Protein AF-A0A7X7SLD5-F1 (afdb_monomer_lite)

Sequence (73 aa):
YARRAGIERPVSAHVFRHSFATHLVRAGADLRSVQEMLGHADVSTTQVYTHVTAEHLRETFLSSHPRAHRRAR

Foldseek 3Di:
DCVVVVNPDDDDPVNVLVVQLVVCVVVLHDNVVSCVVSDPPDPPVVVVVVVSCVVSVLVCCCVPPPCNPPDDD

Radius of gyration: 16.74 Å; chains: 1; bounding box: 35×22×52 Å

pLDDT: mean 70.27, std 11.24, range [44.88, 88.69]

Secondary structure (DSSP, 8-state):
-GGGGT--S---HHHHHHHHHHHHHHTT--HHHHHHHH-TT--TTHHHHHHHHHHHHHHHHHHH-TTTT----

Structure (mmCIF, N/CA/C/O backbone):
data_AF-A0A7X7SLD5-F1
#
_entry.id   AF-A0A7X7SLD5-F1
#
loop_
_atom_site.group_PDB
_atom_site.id
_atom_site.type_symbol
_atom_site.label_atom_id
_atom_site.label_alt_id
_atom_site.label_comp_id
_atom_site.label_asym_id
_atom_site.label_entity_id
_atom_site.label_seq_id
_atom_site.pdbx_PDB_ins_code
_atom_site.Cartn_x
_atom_site.Cartn_y
_atom_site.Cartn_z
_atom_site.occupancy
_atom_site.B_iso_or_equiv
_atom_site.auth_seq_id
_atom_site.auth_comp_id
_atom_site.auth_asym_id
_atom_site.auth_atom_id
_atom_site.pdbx_PDB_model_num
ATOM 1 N N . TYR A 1 1 ? 5.107 -9.752 -19.536 1.00 68.94 1 TYR A N 1
ATOM 2 C CA . TYR A 1 1 ? 3.808 -9.614 -18.849 1.00 68.94 1 TYR A CA 1
ATOM 3 C C . TYR A 1 1 ? 3.151 -8.262 -19.111 1.00 68.94 1 TYR A C 1
ATOM 5 O O . TYR A 1 1 ? 2.112 -8.276 -19.745 1.00 68.94 1 TYR A O 1
ATOM 13 N N . ALA A 1 2 ? 3.765 -7.118 -18.777 1.00 76.50 2 ALA A N 1
ATOM 14 C CA . ALA A 1 2 ? 3.181 -5.784 -19.025 1.00 76.50 2 ALA A CA 1
ATOM 15 C C . ALA A 1 2 ? 2.714 -5.531 -20.479 1.00 76.50 2 ALA A C 1
ATOM 17 O O . ALA A 1 2 ? 1.547 -5.230 -20.694 1.00 76.50 2 ALA A O 1
ATOM 18 N N . ARG A 1 3 ? 3.567 -5.792 -21.486 1.00 77.69 3 ARG A N 1
ATOM 19 C CA . ARG A 1 3 ? 3.179 -5.718 -22.915 1.00 77.69 3 ARG A CA 1
ATOM 20 C C . ARG A 1 3 ? 2.027 -6.655 -23.300 1.00 77.69 3 ARG A C 1
ATOM 22 O O . ARG A 1 3 ? 1.206 -6.300 -24.129 1.00 77.69 3 ARG A O 1
ATOM 29 N N . ARG A 1 4 ? 1.952 -7.846 -22.692 1.00 84.56 4 ARG A N 1
ATOM 30 C CA . ARG A 1 4 ? 0.843 -8.795 -22.918 1.00 84.56 4 ARG A CA 1
ATOM 31 C C . ARG A 1 4 ? -0.464 -8.316 -22.279 1.00 84.56 4 ARG A C 1
ATOM 33 O O . ARG A 1 4 ? -1.520 -8.723 -22.732 1.00 84.56 4 ARG A O 1
ATOM 40 N N . ALA A 1 5 ? -0.384 -7.475 -21.249 1.00 83.81 5 ALA A N 1
ATOM 41 C CA . ALA A 1 5 ? -1.526 -6.854 -20.583 1.00 83.81 5 ALA A CA 1
ATOM 42 C C . ALA A 1 5 ? -1.931 -5.504 -21.215 1.00 83.81 5 ALA A C 1
ATOM 44 O O . ALA A 1 5 ? -2.749 -4.797 -20.638 1.00 83.81 5 ALA A O 1
ATOM 45 N N . GLY A 1 6 ? -1.341 -5.115 -22.355 1.00 88.69 6 GLY A N 1
ATOM 46 C CA . GLY A 1 6 ? -1.629 -3.834 -23.015 1.00 88.69 6 GLY A CA 1
ATOM 47 C C . GLY A 1 6 ? -1.091 -2.604 -22.275 1.00 88.69 6 GLY A C 1
ATOM 48 O O . GLY A 1 6 ? -1.505 -1.486 -22.559 1.00 88.69 6 GLY A O 1
ATOM 49 N N . ILE A 1 7 ? -0.178 -2.781 -21.314 1.00 85.50 7 ILE A N 1
ATOM 50 C CA . ILE A 1 7 ? 0.421 -1.659 -20.587 1.00 85.50 7 ILE A CA 1
ATOM 51 C C . ILE A 1 7 ? 1.631 -1.164 -21.381 1.00 85.50 7 ILE A C 1
ATOM 53 O O . ILE A 1 7 ? 2.684 -1.804 -21.390 1.00 85.50 7 ILE A O 1
ATOM 57 N N . GLU A 1 8 ? 1.462 -0.022 -22.043 1.00 85.19 8 GLU A N 1
ATOM 58 C CA . GLU A 1 8 ? 2.501 0.626 -22.860 1.00 85.19 8 GLU A CA 1
ATOM 59 C C . GLU A 1 8 ? 3.479 1.464 -22.027 1.00 85.19 8 GLU A C 1
ATOM 61 O O . GLU A 1 8 ? 4.597 1.755 -22.448 1.00 85.19 8 GLU A O 1
ATOM 66 N N . ARG A 1 9 ? 3.073 1.831 -20.808 1.00 82.38 9 ARG A N 1
ATOM 67 C CA . ARG A 1 9 ? 3.895 2.613 -19.882 1.00 82.38 9 ARG A CA 1
ATOM 68 C C . ARG A 1 9 ? 5.040 1.751 -19.333 1.00 82.38 9 ARG A C 1
ATOM 70 O O . ARG A 1 9 ? 4.826 0.563 -19.085 1.00 82.38 9 ARG A O 1
ATOM 77 N N . PRO A 1 10 ? 6.226 2.325 -19.061 1.00 80.69 10 PRO A N 1
ATOM 78 C CA . PRO A 1 10 ? 7.296 1.607 -18.379 1.00 80.69 10 PRO A CA 1
ATOM 79 C C . PRO A 1 10 ? 6.809 1.121 -17.010 1.00 80.69 10 PRO A C 1
ATOM 81 O O . PRO A 1 10 ? 6.466 1.924 -16.144 1.00 80.69 10 PRO A O 1
ATOM 84 N N . VAL A 1 11 ? 6.766 -0.197 -16.816 1.00 81.56 11 VAL A N 1
ATOM 85 C CA . VAL A 1 11 ? 6.371 -0.809 -15.543 1.00 81.56 11 VAL A CA 1
ATOM 86 C C . VAL A 1 11 ? 7.602 -1.442 -14.917 1.00 81.56 11 VAL A C 1
ATOM 88 O O . VAL A 1 11 ? 8.218 -2.328 -15.508 1.00 81.56 11 VAL A O 1
ATOM 91 N N . SER A 1 12 ? 7.956 -0.993 -13.717 1.00 83.38 12 SER A N 1
ATOM 92 C CA . SER A 1 12 ? 8.973 -1.634 -12.886 1.00 83.38 12 SER A CA 1
ATOM 93 C C . SER A 1 12 ? 8.313 -2.448 -11.773 1.00 83.38 12 SER A C 1
ATOM 95 O O . SER A 1 12 ? 7.143 -2.236 -11.438 1.00 83.38 12 SER A O 1
ATOM 97 N N . ALA A 1 13 ? 9.072 -3.359 -11.158 1.00 80.25 13 ALA A N 1
ATOM 98 C CA . ALA A 1 13 ? 8.606 -4.111 -9.991 1.00 80.25 13 ALA A CA 1
ATOM 99 C C . ALA A 1 13 ? 8.144 -3.183 -8.849 1.00 80.25 13 ALA A C 1
ATOM 101 O O . ALA A 1 13 ? 7.165 -3.479 -8.167 1.00 80.25 13 ALA A O 1
ATOM 102 N N . HIS A 1 14 ? 8.802 -2.029 -8.687 1.00 76.75 14 HIS A N 1
ATOM 103 C CA . HIS A 1 14 ? 8.438 -1.026 -7.688 1.00 76.75 14 HIS A CA 1
ATOM 104 C C . HIS A 1 14 ? 7.090 -0.354 -8.000 1.00 76.75 14 HIS A C 1
ATOM 106 O O . HIS A 1 14 ? 6.235 -0.270 -7.122 1.00 76.75 14 HIS A O 1
ATOM 112 N N . VAL A 1 15 ? 6.857 0.053 -9.257 1.00 78.94 15 VAL A N 1
ATOM 113 C CA . VAL A 1 15 ? 5.580 0.661 -9.684 1.00 78.94 15 VAL A CA 1
ATOM 114 C C . VAL A 1 15 ? 4.423 -0.320 -9.499 1.00 78.94 15 VAL A C 1
ATOM 116 O O . VAL A 1 15 ? 3.377 0.054 -8.977 1.00 78.94 15 VAL A O 1
ATOM 119 N N . PHE A 1 16 ? 4.626 -1.591 -9.851 1.00 80.06 16 PHE A N 1
ATOM 120 C CA . PHE A 1 16 ? 3.612 -2.627 -9.664 1.00 80.06 16 PHE A CA 1
ATOM 121 C C . PHE A 1 16 ? 3.267 -2.846 -8.183 1.00 80.06 16 PHE A C 1
ATOM 123 O O . PHE A 1 16 ? 2.091 -2.837 -7.819 1.00 80.06 16 PHE A O 1
ATOM 130 N N . ARG A 1 17 ? 4.285 -2.971 -7.316 1.00 79.75 17 ARG A N 1
ATOM 131 C CA . ARG A 1 17 ? 4.103 -3.118 -5.863 1.00 79.75 17 ARG A CA 1
ATOM 132 C C . ARG A 1 17 ? 3.338 -1.937 -5.269 1.00 79.75 17 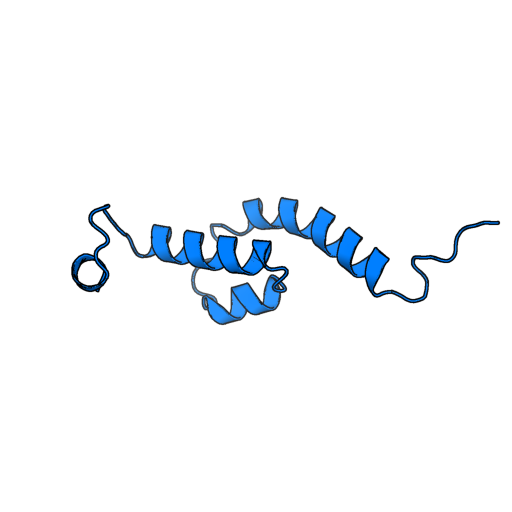ARG A C 1
ATOM 134 O O . ARG A 1 17 ? 2.417 -2.137 -4.482 1.00 79.75 17 ARG A O 1
ATOM 141 N N . HIS A 1 18 ? 3.693 -0.720 -5.672 1.00 75.31 18 HIS A N 1
ATOM 142 C CA . HIS A 1 18 ? 3.038 0.488 -5.190 1.00 75.31 18 HIS A CA 1
ATOM 143 C C . HIS A 1 18 ? 1.569 0.562 -5.630 1.00 75.31 18 HIS A C 1
ATOM 145 O O . HIS A 1 18 ? 0.695 0.832 -4.809 1.00 75.31 18 HIS A O 1
ATOM 151 N N . SER A 1 19 ? 1.273 0.275 -6.902 1.00 78.94 19 SER A N 1
ATOM 152 C CA . SER A 1 19 ? -0.107 0.242 -7.397 1.00 78.94 19 SER A CA 1
ATOM 153 C C . SER A 1 19 ? -0.945 -0.831 -6.698 1.00 78.94 19 SER A C 1
ATOM 155 O O . SER A 1 19 ? -2.085 -0.554 -6.336 1.00 78.94 19 SER A O 1
ATOM 157 N N . PHE A 1 20 ? -0.380 -2.014 -6.448 1.00 81.56 20 PHE A N 1
ATOM 158 C CA . PHE A 1 20 ? -1.049 -3.096 -5.725 1.00 81.56 20 PHE A CA 1
ATOM 159 C C . PHE A 1 20 ? -1.372 -2.715 -4.271 1.00 81.56 20 PHE A C 1
ATOM 161 O O . PHE A 1 20 ? -2.532 -2.790 -3.867 1.00 81.56 20 PHE A O 1
ATOM 168 N N . ALA A 1 21 ? -0.385 -2.230 -3.508 1.00 78.12 21 ALA A N 1
ATOM 169 C CA . ALA A 1 21 ? -0.596 -1.785 -2.127 1.00 78.12 21 ALA A CA 1
ATOM 170 C C . ALA A 1 21 ? -1.637 -0.667 -2.037 1.00 78.12 21 ALA A C 1
ATOM 172 O O . ALA A 1 21 ? -2.586 -0.759 -1.262 1.00 78.12 21 ALA A O 1
ATOM 173 N N . THR A 1 22 ? -1.485 0.381 -2.852 1.00 75.12 22 THR A N 1
ATOM 174 C CA . THR A 1 22 ? -2.402 1.525 -2.851 1.00 75.12 22 THR A CA 1
ATOM 175 C C . THR A 1 22 ? -3.828 1.097 -3.185 1.00 75.12 22 THR A C 1
ATOM 177 O O . THR A 1 22 ? -4.772 1.603 -2.582 1.00 75.12 22 THR A O 1
ATOM 180 N N . HIS A 1 23 ? -4.008 0.156 -4.115 1.00 79.75 23 HIS A N 1
ATOM 181 C CA . HIS A 1 23 ? -5.337 -0.327 -4.474 1.00 79.75 23 HIS A CA 1
ATOM 182 C C . HIS A 1 23 ? -5.994 -1.130 -3.343 1.00 79.75 23 HIS A C 1
ATOM 184 O O . HIS A 1 23 ? -7.188 -0.961 -3.102 1.00 79.75 23 HIS A O 1
ATOM 190 N N . LEU A 1 24 ? -5.235 -1.972 -2.639 1.00 79.12 24 LEU A N 1
ATOM 191 C CA . LEU A 1 24 ? -5.760 -2.763 -1.525 1.00 79.12 24 LEU A CA 1
ATOM 192 C C . LEU A 1 24 ? -6.111 -1.890 -0.320 1.00 79.12 24 LEU A C 1
ATOM 194 O O . LEU A 1 24 ? -7.212 -1.995 0.211 1.00 79.12 24 LEU A O 1
ATOM 198 N N . VAL A 1 25 ? -5.227 -0.968 0.060 1.00 75.12 25 VAL A N 1
ATOM 199 C CA . VAL A 1 25 ? -5.472 -0.054 1.186 1.00 75.12 25 VAL A CA 1
ATOM 200 C C . VAL A 1 25 ? -6.685 0.837 0.914 1.00 75.12 25 VAL A C 1
ATOM 202 O O . VAL A 1 25 ? -7.534 1.005 1.781 1.00 75.12 25 VAL A O 1
ATOM 205 N N . ARG A 1 26 ? -6.834 1.354 -0.315 1.00 71.88 26 ARG A N 1
ATOM 206 C CA . ARG A 1 26 ? -8.029 2.125 -0.711 1.00 71.88 26 ARG A CA 1
ATOM 207 C C . ARG A 1 26 ? -9.317 1.305 -0.698 1.00 71.88 26 ARG A C 1
ATOM 209 O O . ARG A 1 26 ? -10.384 1.881 -0.533 1.00 71.88 26 ARG A O 1
ATOM 216 N N . ALA A 1 27 ? -9.225 -0.008 -0.886 1.00 78.25 27 ALA A N 1
ATOM 217 C CA . ALA A 1 27 ? -10.361 -0.916 -0.783 1.00 78.25 27 ALA A CA 1
ATOM 218 C C . ALA A 1 27 ? -10.678 -1.320 0.673 1.00 78.25 27 ALA A C 1
ATOM 220 O O . ALA A 1 27 ? -11.567 -2.139 0.887 1.00 78.25 27 ALA A O 1
ATOM 221 N N . GLY A 1 28 ? -9.970 -0.761 1.663 1.00 74.25 28 GLY A N 1
ATOM 222 C CA . GLY A 1 28 ? -10.150 -1.076 3.082 1.00 74.25 28 GLY A CA 1
ATOM 223 C C . GLY A 1 28 ? -9.444 -2.357 3.525 1.00 74.25 28 GLY A C 1
ATOM 224 O O . GLY A 1 28 ? -9.796 -2.926 4.556 1.00 74.25 28 GLY A O 1
ATOM 225 N N . ALA A 1 29 ? -8.474 -2.849 2.747 1.00 77.38 29 ALA A N 1
ATOM 226 C CA . ALA A 1 29 ? -7.657 -3.971 3.181 1.00 77.38 29 ALA A CA 1
ATOM 227 C C . ALA A 1 29 ? -6.745 -3.546 4.336 1.00 77.38 29 ALA A C 1
ATOM 229 O O . ALA A 1 29 ? -6.064 -2.518 4.271 1.00 77.38 29 ALA A O 1
ATOM 230 N N . ASP A 1 30 ? -6.692 -4.389 5.363 1.00 75.31 30 ASP A N 1
ATOM 231 C CA . ASP A 1 30 ? -5.782 -4.211 6.481 1.00 75.31 30 ASP A CA 1
ATOM 232 C C . ASP A 1 30 ? -4.318 -4.227 6.008 1.00 75.31 30 ASP A C 1
ATOM 234 O O . ASP A 1 30 ? -3.885 -5.075 5.224 1.00 75.31 30 ASP A O 1
ATOM 238 N N . LEU A 1 31 ? -3.537 -3.276 6.508 1.00 68.81 31 LEU A N 1
ATOM 239 C CA . LEU A 1 31 ? -2.163 -3.059 6.072 1.00 68.81 31 LEU A CA 1
ATOM 240 C C . LEU A 1 31 ? -1.228 -4.199 6.454 1.00 68.81 31 LEU A C 1
ATOM 242 O O . LEU A 1 31 ? -0.280 -4.462 5.716 1.00 68.81 31 LEU A O 1
ATOM 246 N N . ARG A 1 32 ? -1.506 -4.906 7.553 1.00 70.06 32 ARG A N 1
ATOM 247 C CA . ARG A 1 32 ? -0.734 -6.094 7.916 1.00 70.06 32 ARG A CA 1
ATOM 248 C C . ARG A 1 32 ? -0.972 -7.217 6.910 1.00 70.06 32 ARG A C 1
ATOM 250 O O . ARG A 1 32 ? -0.013 -7.827 6.449 1.00 70.06 32 ARG A O 1
ATOM 257 N N . SER A 1 33 ? -2.215 -7.384 6.471 1.00 74.00 33 SER A N 1
ATOM 258 C CA . SER A 1 33 ? -2.577 -8.314 5.397 1.00 74.00 33 SER A CA 1
ATOM 259 C C . SER A 1 33 ? -1.913 -7.937 4.061 1.00 74.00 33 SER A C 1
ATOM 261 O O . SER A 1 33 ? -1.333 -8.788 3.389 1.00 74.00 33 SER A O 1
ATOM 263 N N . VAL A 1 34 ? -1.908 -6.649 3.691 1.00 75.06 34 VAL A N 1
ATOM 264 C CA . VAL A 1 34 ? -1.221 -6.155 2.476 1.00 75.06 34 VAL A CA 1
ATOM 265 C C . VAL A 1 34 ? 0.298 -6.364 2.558 1.00 75.06 34 VAL A C 1
ATOM 267 O O . VAL A 1 34 ? 0.933 -6.712 1.561 1.00 75.06 34 VAL A O 1
ATOM 270 N N . GLN A 1 35 ? 0.889 -6.178 3.739 1.00 72.25 35 GLN A N 1
ATOM 271 C CA . GLN A 1 35 ? 2.317 -6.368 3.987 1.00 72.25 35 GLN A CA 1
ATOM 272 C C . GLN A 1 35 ? 2.729 -7.842 3.879 1.00 72.25 35 GLN A C 1
ATOM 274 O O . GLN A 1 35 ? 3.754 -8.146 3.268 1.00 72.25 35 GLN A O 1
ATOM 279 N N . GLU A 1 36 ? 1.922 -8.758 4.416 1.00 72.06 36 GLU A N 1
ATOM 280 C CA . GLU A 1 36 ? 2.115 -10.204 4.258 1.00 72.06 36 GLU A CA 1
ATOM 281 C C . GLU A 1 36 ? 2.009 -10.619 2.781 1.00 72.06 36 GLU A C 1
ATOM 283 O O . GLU A 1 36 ? 2.868 -11.346 2.279 1.00 72.06 36 GLU A O 1
ATOM 288 N N . MET A 1 37 ? 1.029 -10.077 2.047 1.00 74.31 37 MET A N 1
ATOM 289 C CA . MET A 1 37 ? 0.836 -10.337 0.612 1.00 74.31 37 MET A CA 1
ATOM 290 C C . MET A 1 37 ? 1.983 -9.836 -0.275 1.00 74.31 37 MET A C 1
ATOM 292 O O . MET A 1 37 ? 2.252 -10.419 -1.325 1.00 74.31 37 MET A O 1
ATOM 296 N N . LEU A 1 38 ? 2.653 -8.749 0.114 1.00 74.38 38 LEU A N 1
ATOM 297 C CA . LEU A 1 38 ? 3.767 -8.177 -0.647 1.00 74.38 38 LEU A CA 1
ATOM 298 C C . LEU A 1 38 ? 5.132 -8.796 -0.326 1.00 74.38 38 LEU A C 1
ATOM 300 O O . LEU A 1 38 ? 6.098 -8.528 -1.049 1.00 74.38 38 LEU A O 1
ATOM 304 N N . GLY A 1 39 ? 5.192 -9.644 0.704 1.00 66.00 39 GLY A N 1
ATOM 305 C CA . GLY A 1 39 ? 6.406 -10.280 1.197 1.00 66.00 39 GLY A CA 1
ATOM 306 C C . GLY A 1 39 ? 7.304 -9.304 1.962 1.00 66.00 39 GLY A C 1
ATOM 307 O O . GLY A 1 39 ? 7.487 -8.156 1.564 1.00 66.00 39 GLY A O 1
ATOM 308 N N . HIS A 1 40 ? 7.920 -9.785 3.047 1.00 60.22 40 HIS A N 1
ATOM 309 C CA . HIS A 1 40 ? 8.779 -9.041 3.990 1.00 60.22 40 HIS A CA 1
ATOM 310 C C . HIS A 1 40 ? 9.996 -8.294 3.391 1.00 60.22 40 HIS A C 1
ATOM 312 O O . HIS A 1 40 ? 10.820 -7.779 4.141 1.00 60.22 40 HIS A O 1
ATOM 318 N N . ALA A 1 41 ? 10.167 -8.248 2.072 1.00 49.91 41 ALA A N 1
ATOM 319 C CA . A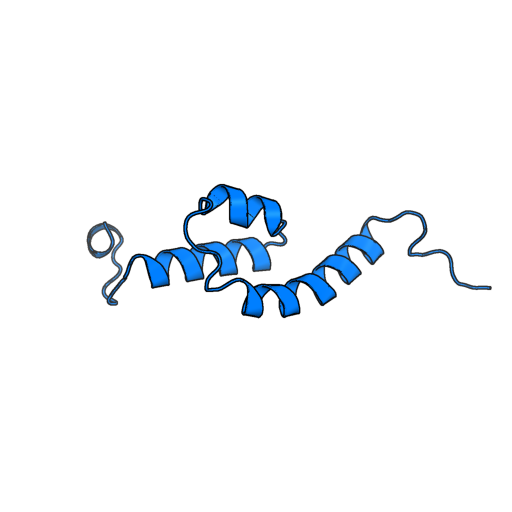LA A 1 41 ? 11.442 -7.933 1.444 1.00 49.91 41 ALA A CA 1
ATOM 320 C C . ALA A 1 41 ? 11.798 -6.442 1.373 1.00 49.91 41 ALA A C 1
ATOM 322 O O . ALA A 1 41 ? 12.928 -6.147 1.005 1.00 49.91 41 ALA A O 1
ATOM 323 N N . ASP A 1 42 ? 10.913 -5.499 1.719 1.00 48.53 42 ASP A N 1
ATOM 324 C CA . ASP A 1 42 ? 11.378 -4.117 1.858 1.00 48.53 42 ASP A CA 1
ATOM 325 C C . ASP A 1 42 ? 10.471 -3.221 2.714 1.00 48.53 42 ASP A C 1
ATOM 327 O O . ASP A 1 42 ? 9.381 -2.815 2.312 1.00 48.53 42 ASP A O 1
ATOM 331 N N . VAL A 1 43 ? 10.965 -2.884 3.906 1.00 50.47 43 VAL A N 1
ATOM 332 C CA . VAL A 1 43 ? 10.397 -1.908 4.855 1.00 50.47 43 VAL A CA 1
ATOM 333 C C . VAL A 1 43 ? 10.671 -0.458 4.395 1.00 50.47 43 VAL A C 1
ATOM 335 O O . VAL A 1 43 ? 10.258 0.498 5.054 1.00 50.47 43 VAL A O 1
ATOM 338 N N . SER A 1 44 ? 11.309 -0.237 3.241 1.00 46.03 44 SER A N 1
ATOM 339 C CA . SER A 1 44 ? 11.720 1.103 2.788 1.00 46.03 44 SER A CA 1
ATOM 340 C C . SER A 1 44 ? 10.601 2.030 2.282 1.00 46.03 44 SER A C 1
ATOM 342 O O . SER A 1 44 ? 10.878 3.175 1.944 1.00 46.03 44 SER A O 1
ATOM 344 N N . THR A 1 45 ? 9.325 1.620 2.277 1.00 50.91 45 THR A N 1
ATOM 345 C CA . THR A 1 45 ? 8.184 2.516 1.943 1.00 50.91 45 THR A CA 1
ATOM 346 C C . THR A 1 45 ? 7.190 2.715 3.099 1.00 50.91 45 THR A C 1
ATOM 348 O O . THR A 1 45 ? 6.180 3.403 2.956 1.00 50.91 45 THR A O 1
ATOM 351 N N . THR A 1 46 ? 7.481 2.144 4.273 1.00 52.31 46 THR A N 1
ATOM 352 C CA . THR A 1 46 ? 6.550 2.030 5.415 1.00 52.31 46 THR A CA 1
ATOM 353 C C . THR A 1 46 ? 6.139 3.379 6.017 1.00 52.31 46 THR A C 1
ATOM 355 O O . THR A 1 46 ? 5.094 3.477 6.648 1.00 52.31 46 THR A O 1
ATOM 358 N N . GLN A 1 47 ? 6.903 4.449 5.776 1.00 50.00 47 GLN A N 1
ATOM 359 C CA . GLN A 1 47 ? 6.627 5.775 6.344 1.00 50.00 47 GLN A CA 1
ATOM 360 C C . GLN A 1 47 ? 5.402 6.469 5.727 1.00 50.00 47 GLN A C 1
ATOM 362 O O . GLN A 1 47 ? 4.709 7.205 6.424 1.00 50.00 47 GLN A O 1
ATOM 367 N N . VAL A 1 48 ? 5.087 6.204 4.454 1.00 52.50 48 VAL A N 1
ATOM 368 C CA . VAL A 1 48 ? 3.910 6.802 3.793 1.00 52.50 48 VAL A CA 1
ATOM 369 C C . VAL A 1 48 ? 2.617 6.120 4.254 1.00 52.50 48 VAL A C 1
ATOM 371 O O . VAL A 1 48 ? 1.586 6.774 4.401 1.00 52.50 48 VAL A O 1
ATOM 374 N N . TYR A 1 49 ? 2.672 4.819 4.560 1.00 49.44 49 TYR A N 1
ATOM 375 C CA . TYR A 1 49 ? 1.502 4.065 5.021 1.00 49.44 49 TYR A CA 1
ATOM 376 C C . TYR A 1 49 ? 1.092 4.408 6.460 1.00 49.44 49 TYR A C 1
ATOM 378 O O . TYR A 1 49 ? -0.082 4.275 6.789 1.00 49.44 49 TYR A O 1
ATOM 386 N N . THR A 1 50 ? 2.004 4.931 7.286 1.00 52.97 50 THR A N 1
ATOM 387 C CA . THR A 1 50 ? 1.711 5.374 8.663 1.00 52.97 50 THR A CA 1
ATOM 388 C C . THR A 1 50 ? 0.724 6.542 8.733 1.00 52.97 50 THR A C 1
ATOM 390 O O . THR A 1 50 ? -0.012 6.677 9.706 1.00 52.97 50 THR A O 1
ATOM 393 N N . HIS A 1 51 ? 0.680 7.406 7.717 1.00 53.34 51 HIS A N 1
ATOM 394 C CA . HIS A 1 51 ? -0.303 8.492 7.702 1.00 53.34 51 HIS A CA 1
ATOM 395 C C . HIS A 1 51 ? -1.707 7.994 7.337 1.00 53.34 51 HIS A C 1
ATOM 397 O O . HIS A 1 51 ? -2.687 8.480 7.892 1.00 53.34 51 HIS A O 1
ATOM 403 N N . VAL A 1 52 ? -1.803 6.978 6.474 1.00 56.28 52 VAL A N 1
ATOM 404 C CA . VAL A 1 52 ? -3.081 6.381 6.050 1.00 56.28 52 VAL A CA 1
ATOM 405 C C . VAL A 1 52 ? -3.647 5.434 7.119 1.00 56.28 52 VAL A C 1
ATOM 407 O O . VAL A 1 52 ? -4.863 5.349 7.281 1.00 56.28 52 VAL A O 1
ATOM 410 N N . THR A 1 53 ? -2.794 4.766 7.909 1.00 62.03 53 THR A N 1
ATOM 411 C CA . THR A 1 53 ? -3.240 3.913 9.026 1.00 62.03 53 THR A CA 1
ATOM 412 C C . THR A 1 53 ? -4.006 4.685 10.083 1.00 62.03 53 THR A C 1
ATOM 414 O O . THR A 1 53 ? -4.961 4.137 10.610 1.00 62.03 53 THR A O 1
ATOM 417 N N . ALA A 1 54 ? -3.600 5.905 10.443 1.00 64.88 54 ALA A N 1
ATOM 418 C CA . ALA A 1 54 ? -4.182 6.602 11.590 1.00 64.88 54 ALA A CA 1
ATOM 419 C C . ALA A 1 54 ? -5.661 6.958 11.368 1.00 64.88 54 ALA A C 1
ATOM 421 O O . ALA A 1 54 ? -6.490 6.718 12.248 1.00 64.88 54 ALA A O 1
ATOM 422 N N . GLU A 1 55 ? -6.001 7.475 10.185 1.00 67.31 55 GLU A N 1
ATOM 423 C CA . GLU A 1 55 ? -7.390 7.737 9.793 1.00 67.31 55 GLU A CA 1
ATOM 424 C C . GLU A 1 55 ? -8.176 6.435 9.638 1.00 67.31 55 GLU A C 1
ATOM 426 O O . GLU A 1 55 ? -9.242 6.292 10.234 1.00 67.31 55 GLU A O 1
ATOM 431 N N . HIS A 1 56 ? -7.617 5.438 8.949 1.00 69.00 56 HIS A N 1
ATOM 432 C CA . HIS A 1 56 ? -8.324 4.185 8.691 1.00 69.00 56 HIS A CA 1
ATOM 433 C C . HIS A 1 56 ? -8.534 3.322 9.9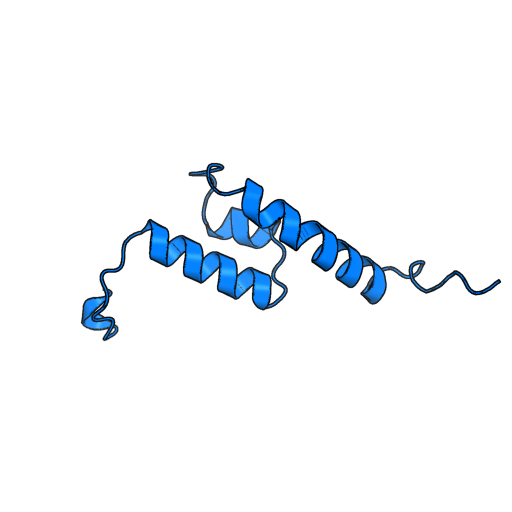51 1.00 69.00 56 HIS A C 1
ATOM 435 O O . HIS A 1 56 ? -9.597 2.727 10.135 1.00 69.00 56 HIS A O 1
ATOM 441 N N . LEU A 1 57 ? -7.558 3.290 10.869 1.00 69.69 57 LEU A N 1
ATOM 442 C CA . LEU A 1 57 ? -7.695 2.683 12.199 1.00 69.69 57 LEU A CA 1
ATOM 443 C C . LEU A 1 57 ? -8.780 3.389 12.995 1.00 69.69 57 LEU A C 1
ATOM 445 O O . LEU A 1 57 ? -9.564 2.727 13.670 1.00 69.69 57 LEU A O 1
ATOM 449 N N . ARG A 1 58 ? -8.828 4.723 12.929 1.00 7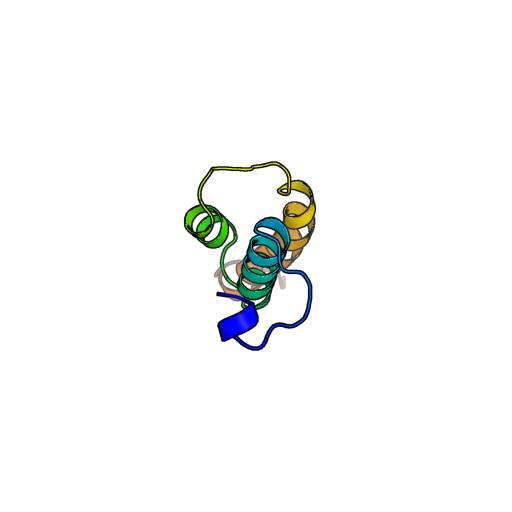2.00 58 ARG A N 1
ATOM 450 C CA . ARG A 1 58 ? -9.844 5.503 13.628 1.00 72.00 58 ARG A CA 1
ATOM 451 C C . ARG A 1 58 ? -11.230 5.215 13.060 1.00 72.00 58 ARG A C 1
ATOM 453 O O . ARG A 1 58 ? -12.134 4.964 13.845 1.00 72.00 58 ARG A O 1
ATOM 460 N N . GLU A 1 59 ? -11.398 5.179 11.744 1.00 74.69 59 GLU A N 1
ATOM 461 C CA . GLU A 1 59 ? -12.668 4.827 11.096 1.00 74.69 59 GLU A CA 1
ATOM 462 C C . GLU A 1 59 ? -13.108 3.395 11.407 1.00 74.69 59 GLU A C 1
ATOM 464 O O . GLU A 1 59 ? -14.249 3.179 11.806 1.00 74.69 59 GLU A O 1
ATOM 469 N N . THR A 1 60 ? -12.199 2.423 11.305 1.00 71.31 60 THR A N 1
ATOM 470 C CA . THR A 1 60 ? -12.479 1.011 11.613 1.00 71.31 60 THR A CA 1
ATOM 471 C C . THR A 1 60 ? -12.830 0.824 13.086 1.00 71.31 60 THR A C 1
ATOM 473 O O . THR A 1 60 ? -13.777 0.118 13.432 1.00 71.31 60 THR A O 1
ATOM 476 N N . PHE A 1 61 ? -12.106 1.499 13.982 1.00 74.81 61 PHE A N 1
ATOM 477 C CA . PHE A 1 61 ? -12.437 1.524 15.401 1.00 74.81 61 PHE A CA 1
ATOM 478 C C . PHE A 1 61 ? -13.818 2.143 15.628 1.00 74.81 61 PHE A C 1
ATOM 480 O O . PHE A 1 61 ? -14.616 1.585 16.378 1.00 74.81 61 PHE A O 1
ATOM 487 N N . LEU A 1 62 ? -14.127 3.259 14.964 1.00 78.50 62 LEU A N 1
ATOM 488 C CA . LEU A 1 62 ? -15.418 3.927 15.096 1.00 78.50 62 LEU A CA 1
ATOM 489 C C . LEU A 1 62 ? -16.587 3.099 14.546 1.00 78.50 62 LEU A C 1
ATOM 491 O O . LEU A 1 62 ? -17.672 3.170 15.114 1.00 78.50 62 LEU A O 1
ATOM 495 N N . SER A 1 63 ? -16.376 2.321 13.483 1.00 76.25 63 SER A N 1
ATOM 496 C CA . SER A 1 63 ? -17.418 1.517 12.830 1.00 76.25 63 SER A CA 1
ATOM 497 C C . SER A 1 63 ? -17.636 0.148 13.473 1.00 76.25 63 SER A C 1
ATOM 499 O O . SER A 1 63 ? -18.749 -0.369 13.454 1.00 76.25 63 SER A O 1
ATOM 501 N N . SER A 1 64 ? -16.583 -0.451 14.036 1.00 72.88 64 SER A N 1
ATOM 502 C CA . SER A 1 64 ? -16.595 -1.857 14.460 1.00 72.88 64 SER A CA 1
ATOM 503 C C . SER A 1 64 ? -16.509 -2.041 15.974 1.00 72.88 64 SER A C 1
ATOM 505 O O . SER A 1 64 ? -16.841 -3.112 16.484 1.00 72.88 64 SER A O 1
ATOM 507 N N . HIS A 1 65 ? -16.048 -1.035 16.729 1.00 77.44 65 HIS A N 1
ATOM 508 C CA . HIS A 1 65 ? -15.848 -1.193 18.166 1.00 77.44 65 HIS A CA 1
ATOM 509 C C . HIS A 1 65 ? -17.134 -0.870 18.956 1.00 77.44 65 HIS A C 1
ATOM 511 O O . HIS A 1 65 ? -17.586 0.275 18.943 1.00 77.44 65 HIS A O 1
ATOM 517 N N . PRO A 1 66 ? -17.688 -1.799 19.764 1.00 74.88 66 PRO A N 1
ATOM 518 C CA . PRO A 1 66 ? -18.958 -1.606 20.487 1.00 74.88 66 PRO A CA 1
ATOM 519 C C . PRO A 1 66 ? -18.977 -0.413 21.458 1.00 74.88 66 PRO A C 1
ATOM 521 O O . PRO A 1 66 ? -20.034 0.044 21.888 1.00 74.88 66 PRO A O 1
ATOM 524 N N . ARG A 1 67 ? -17.797 0.082 21.849 1.00 73.38 67 ARG A N 1
ATOM 525 C CA . ARG A 1 67 ? -17.631 1.238 22.742 1.00 73.38 67 ARG A CA 1
ATOM 526 C C . ARG A 1 67 ? -17.358 2.549 22.007 1.00 73.38 67 ARG A C 1
ATOM 528 O O . ARG A 1 67 ? -17.338 3.585 22.663 1.00 73.38 67 ARG A O 1
ATOM 535 N N . ALA A 1 68 ? -17.182 2.531 20.687 1.00 74.69 68 ALA A N 1
ATOM 536 C CA . ALA A 1 68 ? -16.925 3.735 19.903 1.00 74.69 68 ALA A CA 1
ATOM 537 C C . ALA A 1 68 ? -18.097 4.726 19.923 1.00 74.69 68 ALA A C 1
ATOM 539 O O . ALA A 1 68 ? -17.882 5.930 20.015 1.00 74.69 68 ALA A O 1
ATOM 540 N N . HIS A 1 69 ? 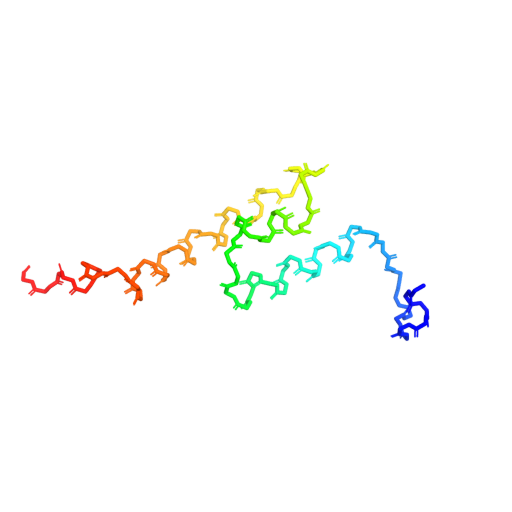-19.336 4.230 19.927 1.00 64.81 69 HIS A N 1
ATOM 541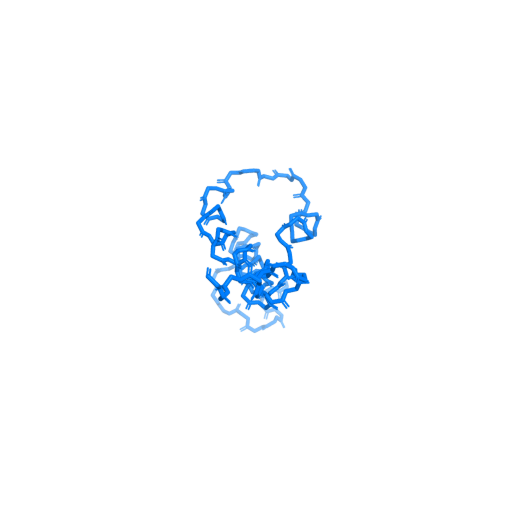 C CA . HIS A 1 69 ? -20.538 5.071 19.991 1.00 64.81 69 HIS A CA 1
ATOM 542 C C . HIS A 1 69 ? -20.904 5.514 21.416 1.00 64.81 69 HIS A C 1
ATOM 544 O O . HIS A 1 69 ? -21.860 6.264 21.614 1.00 64.81 69 HIS A O 1
ATOM 550 N N . ARG A 1 70 ? -20.171 5.066 22.446 1.00 62.41 70 ARG A N 1
ATOM 551 C CA . ARG A 1 70 ? -20.546 5.299 23.844 1.00 62.41 70 ARG A CA 1
ATOM 552 C C . ARG A 1 70 ? -19.880 6.550 24.413 1.00 62.41 70 ARG A C 1
ATOM 554 O O . ARG A 1 70 ? -19.099 6.456 25.357 1.00 62.41 70 ARG A O 1
ATOM 561 N N . ARG A 1 71 ? -20.231 7.720 23.874 1.00 57.56 71 ARG A N 1
ATOM 562 C CA . ARG A 1 71 ? -20.097 9.009 24.577 1.00 57.56 71 ARG A CA 1
ATOM 563 C C . ARG A 1 71 ? -21.141 10.016 24.087 1.00 57.56 71 ARG A C 1
ATOM 565 O O . ARG A 1 71 ? -20.863 10.910 23.302 1.00 57.56 71 ARG A O 1
ATOM 572 N N . ALA A 1 72 ? -22.348 9.848 24.609 1.00 51.50 72 ALA A N 1
ATOM 573 C CA . ALA A 1 72 ? -23.315 10.923 24.777 1.00 51.50 72 ALA A CA 1
ATOM 574 C C . ALA A 1 72 ? -23.850 10.832 26.212 1.00 51.50 72 ALA A C 1
ATOM 576 O O . ALA A 1 72 ? -24.892 10.228 26.447 1.00 51.50 72 ALA A O 1
ATOM 577 N N . ARG A 1 73 ? -23.064 11.325 27.172 1.00 44.88 73 ARG A N 1
ATOM 578 C CA . ARG A 1 73 ? -23.500 11.844 28.475 1.00 44.88 73 ARG A CA 1
ATOM 579 C C . ARG A 1 73 ? -22.455 12.833 28.958 1.00 44.88 73 ARG A C 1
ATOM 581 O O . ARG A 1 73 ? -21.256 12.511 28.789 1.00 44.88 73 ARG A O 1
#